Protein AF-A0A380P8J6-F1 (afdb_monomer)

pLDDT: mean 72.9, std 16.03, range [38.66, 95.06]

Mean predicted aligned error: 16.78 Å

InterPro domains:
  IPR004125 Signal recognition particle, SRP54 subunit, M-domain [PF02978] (1-119)
  IPR022941 Signal recognition particle, SRP54 subunit [PTHR11564] (2-138)
  IPR036891 Signal recognition particle, SRP54 subunit, M-domain superfamily [G3DSA:1.10.260.30] (5-131)
  IPR036891 Signal recognition particle, SRP54 subunit, M-domain superfamily [SSF47446] (3-106)

Foldseek 3Di:
DPPLQDFLVNVLVVVVVVVVVPACLVVQVPDPPRNPDVVNVPPPDDPVVSVLSVLLLVQDDPVCRRPVVPDDPVNLVSSCVSSVHDSVVSVVSSVVSVVVSVVSVCVVVVPVVVVVVVCVVVVPDDDDDDDDDPVVVVVVVVVVVVVVVVVVVVVVVVD

Radius of gyration: 25.52 Å; Cα contacts (8 Å, |Δi|>4): 77; chains: 1; bounding box: 51×66×67 Å

Secondary structure (DSSP, 8-state):
---S---HHHHHHHHHHHHHT--HHHHHHTSTTTTT-HHHHT----HHHHHHHHHHHHTS-HHHHH-GGG--HHHHHHHHHHHT--HHHHHHHHHHHHHHHHHHHHHHTT-HHHHHHHHHHTT---S------HHHHHHHHHHHHHHHHHHHHHHHHT-

Structure (mmCIF, N/CA/C/O backbone):
data_AF-A0A380P8J6-F1
#
_entry.id   AF-A0A380P8J6-F1
#
loop_
_atom_site.group_PDB
_atom_site.id
_atom_site.type_symbol
_atom_site.label_atom_id
_atom_site.label_alt_id
_atom_site.label_comp_id
_atom_site.label_asym_id
_atom_site.label_entity_id
_atom_site.label_seq_id
_atom_site.pdbx_PDB_ins_code
_atom_site.Cartn_x
_atom_site.Cartn_y
_atom_site.Cartn_z
_atom_site.occupancy
_atom_site.B_iso_or_equiv
_atom_site.auth_seq_id
_atom_site.auth_comp_id
_atom_site.auth_asym_id
_atom_site.auth_atom_id
_atom_site.pdbx_PDB_model_num
ATOM 1 N N . MET A 1 1 ? 6.255 -25.793 7.480 1.00 39.22 1 MET A N 1
ATOM 2 C CA . MET A 1 1 ? 5.830 -24.462 7.964 1.00 39.22 1 MET A CA 1
ATOM 3 C C . MET A 1 1 ? 6.028 -23.499 6.803 1.00 39.22 1 MET A C 1
ATO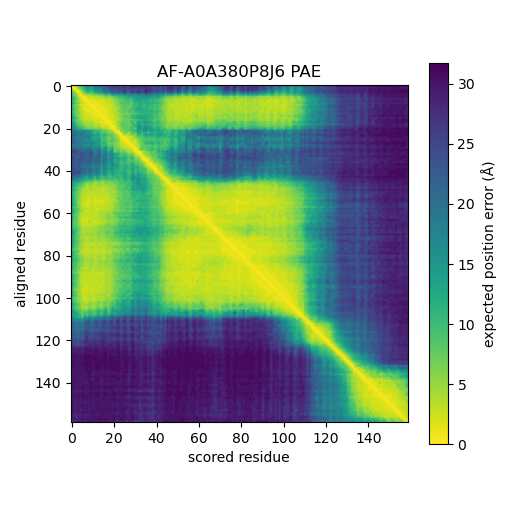M 5 O O . MET A 1 1 ? 7.15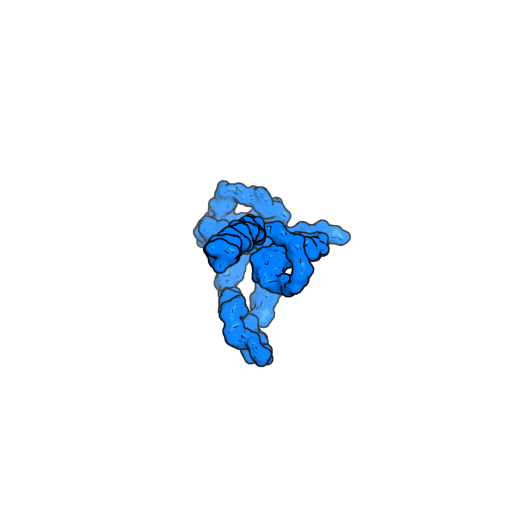5 -23.412 6.332 1.00 39.22 1 MET A O 1
ATOM 9 N N . LYS A 1 2 ? 4.960 -22.909 6.241 1.00 43.81 2 LYS A N 1
ATOM 10 C CA . LYS A 1 2 ? 5.098 -21.912 5.162 1.00 43.81 2 LYS A CA 1
ATOM 11 C C . LYS A 1 2 ? 5.935 -20.757 5.713 1.00 43.81 2 LYS A C 1
ATOM 13 O O . LYS A 1 2 ? 5.655 -20.291 6.813 1.00 43.81 2 LYS A O 1
ATOM 18 N N . SER A 1 3 ? 6.988 -20.376 5.000 1.00 45.81 3 SER A N 1
ATOM 19 C CA . SER A 1 3 ? 7.823 -19.229 5.340 1.00 45.81 3 SER A CA 1
ATOM 20 C C . SER A 1 3 ? 6.936 -18.019 5.616 1.00 45.81 3 SER A C 1
ATOM 22 O O . SER A 1 3 ? 6.025 -17.739 4.843 1.00 45.81 3 SER A O 1
ATOM 24 N N . SER A 1 4 ? 7.201 -17.348 6.731 1.00 57.44 4 SER A N 1
ATOM 25 C CA . SER A 1 4 ? 6.490 -16.208 7.318 1.00 57.44 4 SER A CA 1
ATOM 26 C C . SER A 1 4 ? 6.511 -14.928 6.460 1.00 57.44 4 SER A C 1
ATOM 28 O O . SER A 1 4 ? 6.742 -13.831 6.963 1.00 57.44 4 SER A O 1
ATOM 30 N N . THR A 1 5 ? 6.336 -15.051 5.149 1.00 66.62 5 THR A N 1
ATOM 31 C CA . THR A 1 5 ? 6.297 -13.960 4.179 1.00 66.62 5 THR A CA 1
ATOM 32 C C . THR A 1 5 ? 4.849 -13.629 3.880 1.00 66.62 5 THR A C 1
ATOM 34 O O . THR A 1 5 ? 4.228 -14.276 3.049 1.00 66.62 5 THR A O 1
ATOM 37 N N . PHE A 1 6 ? 4.333 -12.622 4.581 1.00 79.75 6 PHE A N 1
ATOM 38 C CA . PHE A 1 6 ? 3.036 -12.017 4.301 1.00 79.75 6 PHE A CA 1
ATOM 39 C C . PHE A 1 6 ? 3.016 -11.473 2.864 1.00 79.75 6 PHE A C 1
ATOM 41 O O . PHE A 1 6 ? 3.807 -10.574 2.538 1.00 79.75 6 PHE A O 1
ATOM 48 N N . ASP A 1 7 ? 2.156 -12.047 2.020 1.00 86.31 7 ASP A N 1
ATOM 49 C CA . ASP A 1 7 ? 2.024 -11.733 0.595 1.00 86.31 7 ASP A CA 1
ATOM 50 C C . ASP A 1 7 ? 0.692 -11.016 0.268 1.00 86.31 7 ASP A C 1
ATOM 52 O O . ASP A 1 7 ? -0.160 -10.804 1.136 1.00 86.31 7 ASP A O 1
ATOM 56 N N . PHE A 1 8 ? 0.502 -10.588 -0.987 1.00 86.62 8 PHE A N 1
ATOM 57 C CA . PHE A 1 8 ? -0.738 -9.903 -1.386 1.00 86.62 8 PHE A CA 1
ATOM 58 C C . PHE A 1 8 ? -1.977 -10.813 -1.403 1.00 86.62 8 PHE A C 1
ATOM 60 O O . PHE A 1 8 ? -3.093 -10.293 -1.338 1.00 86.62 8 PHE A O 1
ATOM 67 N N . ASN A 1 9 ? -1.811 -12.135 -1.510 1.00 85.88 9 ASN A N 1
ATOM 68 C CA . ASN A 1 9 ? -2.933 -13.072 -1.466 1.00 85.88 9 ASN A CA 1
ATOM 69 C C . ASN A 1 9 ? -3.443 -13.199 -0.024 1.00 85.88 9 ASN A C 1
ATOM 71 O O . ASN A 1 9 ? -4.638 -13.053 0.208 1.00 85.88 9 ASN A O 1
ATOM 75 N N . ASP A 1 10 ? -2.530 -13.334 0.941 1.00 86.00 10 ASP A N 1
ATOM 76 C CA . ASP A 1 10 ? -2.830 -13.360 2.372 1.00 86.00 10 ASP A CA 1
ATOM 77 C C . ASP A 1 10 ? -3.525 -12.063 2.810 1.00 86.00 10 ASP A C 1
ATOM 79 O O . ASP A 1 10 ? -4.488 -12.088 3.576 1.00 86.00 10 ASP A O 1
ATOM 83 N N . PHE A 1 11 ? -3.075 -10.914 2.293 1.00 84.75 11 PHE A N 1
ATOM 84 C CA . PHE A 1 11 ? -3.729 -9.626 2.536 1.00 84.75 11 PHE A CA 1
ATOM 85 C C . PHE A 1 11 ? -5.175 -9.604 2.019 1.00 84.75 11 PHE A C 1
ATOM 87 O O . PHE A 1 11 ? -6.075 -9.136 2.717 1.00 84.75 11 PHE A O 1
ATOM 94 N N . LEU A 1 12 ? -5.413 -10.120 0.811 1.00 85.06 12 LEU A N 1
ATOM 95 C CA . LEU A 1 12 ? -6.746 -10.176 0.215 1.00 85.06 12 LEU A CA 1
ATOM 96 C C . LEU A 1 12 ? -7.673 -11.116 0.996 1.00 85.06 12 LEU A C 1
ATOM 98 O O . LEU A 1 12 ? -8.812 -10.742 1.278 1.00 85.06 12 LEU A O 1
ATOM 102 N N . ASP A 1 13 ? -7.168 -12.279 1.405 1.00 86.12 13 ASP A N 1
ATOM 103 C CA . ASP A 1 13 ? -7.909 -13.255 2.205 1.00 86.12 13 ASP A CA 1
ATOM 104 C C . ASP A 1 13 ? -8.282 -12.688 3.582 1.00 86.12 13 ASP A C 1
ATOM 106 O O . ASP A 1 13 ? -9.423 -12.831 4.029 1.00 86.12 13 ASP A O 1
ATOM 110 N N . GLN A 1 14 ? -7.356 -11.983 4.242 1.00 81.50 14 GLN A N 1
ATOM 111 C CA . GLN A 1 14 ? -7.622 -11.307 5.514 1.00 81.50 14 GLN A CA 1
ATOM 112 C C . GLN A 1 14 ? -8.678 -10.209 5.364 1.00 81.50 14 GLN A C 1
ATOM 114 O O . GLN A 1 14 ? -9.602 -10.120 6.171 1.00 81.50 14 GLN A O 1
ATOM 119 N N . MET A 1 15 ? -8.589 -9.390 4.316 1.00 79.44 15 MET A N 1
ATOM 120 C CA . MET A 1 15 ? -9.559 -8.317 4.097 1.00 79.44 15 MET A CA 1
ATOM 121 C C . MET A 1 15 ? -10.945 -8.857 3.722 1.00 79.44 15 MET A C 1
ATOM 123 O O . MET A 1 15 ? -11.960 -8.302 4.139 1.00 79.44 15 MET A O 1
ATOM 127 N N . GLN A 1 16 ? -11.014 -9.974 2.996 1.00 82.38 16 GLN A N 1
ATOM 128 C CA . GLN A 1 16 ? -12.278 -10.651 2.709 1.00 82.38 16 GLN A CA 1
ATOM 129 C C . GLN A 1 16 ? -12.928 -11.222 3.977 1.00 82.38 16 GLN A C 1
ATOM 131 O O . GLN A 1 16 ? -14.148 -11.151 4.119 1.00 82.38 16 GLN A O 1
ATOM 136 N N . GLN A 1 17 ? -12.142 -11.740 4.923 1.00 80.38 17 GLN A N 1
ATOM 137 C CA . GLN A 1 17 ? -12.665 -12.160 6.228 1.00 80.38 17 GLN A CA 1
ATOM 138 C C . GLN A 1 17 ? -13.248 -10.977 7.005 1.00 80.38 17 GLN A C 1
ATOM 140 O O . GLN A 1 17 ? -14.329 -11.101 7.576 1.00 80.38 17 GLN A O 1
ATOM 145 N N . VAL A 1 18 ? -12.580 -9.819 6.976 1.00 74.75 18 VAL A N 1
ATOM 146 C CA . VAL A 1 18 ? -13.097 -8.593 7.605 1.00 74.75 18 VAL A CA 1
ATOM 147 C C . VAL A 1 18 ? -14.394 -8.129 6.945 1.00 74.75 18 VAL A C 1
ATOM 149 O O . VAL A 1 18 ? -15.350 -7.825 7.650 1.00 74.75 18 VAL A O 1
ATOM 152 N N . GLN A 1 19 ? -14.474 -8.159 5.613 1.00 73.44 19 GLN A N 1
ATOM 153 C CA . GLN A 1 19 ? -15.706 -7.858 4.878 1.00 73.44 19 GLN A CA 1
ATOM 154 C C . GLN A 1 19 ? -16.865 -8.787 5.288 1.00 73.44 19 GLN A C 1
ATOM 156 O O . GLN A 1 19 ? -17.988 -8.327 5.484 1.00 73.44 19 GLN A O 1
ATOM 161 N N . ASN A 1 20 ? -16.591 -10.085 5.444 1.00 70.94 20 ASN A N 1
ATOM 162 C CA . ASN A 1 20 ? -17.594 -11.089 5.812 1.00 70.94 20 ASN A CA 1
ATOM 163 C C . ASN A 1 20 ? -18.070 -10.979 7.269 1.00 70.94 20 ASN A C 1
ATOM 165 O O . ASN A 1 20 ? -19.163 -11.449 7.577 1.00 70.94 20 ASN A O 1
ATOM 169 N N . MET A 1 21 ? -17.287 -10.360 8.159 1.00 67.94 21 MET A N 1
ATOM 170 C CA . MET A 1 21 ? -17.721 -10.054 9.530 1.00 67.94 21 MET A CA 1
ATOM 171 C C . MET A 1 21 ? -18.771 -8.928 9.586 1.00 67.94 21 MET A C 1
ATOM 173 O O . MET A 1 21 ? -19.369 -8.712 10.638 1.00 67.94 21 MET A O 1
ATOM 177 N N . GLY A 1 22 ? -19.047 -8.258 8.461 1.00 62.44 22 GLY A N 1
ATOM 178 C CA . GLY A 1 22 ? -20.028 -7.181 8.370 1.00 62.44 22 GLY A CA 1
ATOM 179 C C . GLY A 1 22 ? -19.492 -5.844 8.895 1.00 62.44 22 GLY A C 1
ATOM 180 O O . GLY A 1 22 ? -18.323 -5.738 9.277 1.00 62.44 22 GLY A O 1
ATOM 181 N N . PRO A 1 23 ? -20.319 -4.783 8.893 1.00 64.94 23 PRO A N 1
ATOM 182 C CA . PRO A 1 23 ? -19.907 -3.490 9.409 1.00 64.94 23 PRO A CA 1
ATOM 183 C C . PRO A 1 23 ? -19.597 -3.628 10.901 1.00 64.94 23 PRO A C 1
ATOM 185 O O . PRO A 1 23 ? -20.487 -3.790 11.734 1.00 64.94 23 PRO A O 1
ATOM 188 N N . MET A 1 24 ? -18.313 -3.509 11.244 1.00 61.16 24 MET A N 1
ATOM 189 C CA . MET A 1 24 ? -17.833 -3.457 12.629 1.00 61.16 24 MET A CA 1
ATOM 190 C C . MET A 1 24 ? -18.555 -2.394 13.461 1.00 61.16 24 MET A C 1
ATOM 192 O O . MET A 1 24 ? -18.530 -2.481 14.681 1.00 61.16 24 MET A O 1
ATOM 196 N N . GLU A 1 25 ? -19.235 -1.430 12.833 1.00 58.53 25 GLU A N 1
ATOM 197 C CA . GLU A 1 25 ? -20.166 -0.526 13.503 1.00 58.53 25 GLU A CA 1
ATOM 198 C C . GLU A 1 25 ? -21.166 -1.245 14.406 1.00 58.53 25 GLU A C 1
ATOM 200 O O . GLU A 1 25 ? -21.370 -0.791 15.528 1.00 58.53 25 GLU A O 1
ATOM 205 N N . ASP A 1 26 ? -21.777 -2.342 13.963 1.00 64.25 26 ASP A N 1
ATOM 206 C CA . ASP A 1 26 ? -22.833 -2.990 14.745 1.00 64.25 26 ASP A CA 1
ATOM 207 C C . ASP A 1 26 ? -22.253 -3.776 15.924 1.00 64.25 26 ASP A C 1
ATOM 209 O O . ASP A 1 26 ? -22.806 -3.744 17.022 1.00 64.25 26 ASP A O 1
ATOM 213 N N . LEU A 1 27 ? -21.058 -4.352 15.758 1.00 62.53 27 LEU A N 1
ATOM 214 C CA . LEU A 1 27 ? -20.304 -4.953 16.861 1.00 62.53 27 LEU A CA 1
ATOM 215 C C . LEU A 1 27 ? -19.773 -3.893 17.843 1.00 62.53 27 LEU A C 1
ATOM 217 O O . LEU A 1 27 ? -19.841 -4.084 19.054 1.00 62.53 27 LEU A O 1
ATOM 221 N N . ILE A 1 28 ? -19.293 -2.746 17.353 1.00 63.50 28 ILE A N 1
ATOM 222 C CA . ILE A 1 28 ? -18.793 -1.633 18.178 1.00 63.50 28 ILE A CA 1
ATOM 223 C C . ILE A 1 28 ? -19.939 -0.968 18.955 1.00 63.50 28 ILE A C 1
ATOM 225 O O . ILE A 1 28 ? -19.743 -0.587 20.109 1.00 63.50 28 ILE A O 1
ATOM 229 N N . LYS A 1 29 ? -21.142 -0.862 18.369 1.00 65.44 29 LYS A N 1
ATOM 230 C CA . LYS A 1 29 ? -22.354 -0.359 19.043 1.00 65.44 29 LYS A CA 1
ATOM 231 C C . LYS A 1 29 ? -22.778 -1.252 20.215 1.00 65.44 29 LYS A C 1
ATOM 233 O O . LYS A 1 29 ? -23.364 -0.743 21.167 1.00 65.44 29 LYS A O 1
ATOM 238 N N . MET A 1 30 ? -22.460 -2.549 20.176 1.00 69.94 30 MET A N 1
ATOM 239 C CA . MET A 1 30 ? -22.759 -3.498 21.258 1.00 69.94 30 MET A CA 1
ATOM 240 C C . MET A 1 30 ? -21.705 -3.522 22.376 1.00 69.94 30 MET A C 1
ATOM 242 O O . MET A 1 30 ? -21.971 -4.093 23.432 1.00 69.94 30 MET A O 1
ATOM 246 N N . ILE A 1 31 ? -20.536 -2.892 22.196 1.00 61.62 31 ILE A N 1
ATOM 247 C CA . ILE A 1 31 ? -19.501 -2.803 23.236 1.00 61.62 31 ILE A CA 1
ATOM 248 C C . ILE A 1 31 ? -19.677 -1.488 24.023 1.00 61.62 31 ILE A C 1
ATOM 250 O O . ILE A 1 31 ? -19.331 -0.410 23.518 1.00 61.62 31 ILE A O 1
ATOM 254 N N . PRO A 1 32 ? -20.185 -1.529 25.273 1.00 59.47 32 PRO A N 1
ATOM 255 C CA . PRO A 1 32 ? -20.336 -0.328 26.088 1.00 59.47 32 PRO A CA 1
ATOM 256 C C . PRO A 1 32 ? -18.964 0.313 26.350 1.00 59.47 32 PRO A C 1
ATOM 258 O O . PRO A 1 32 ? -18.013 -0.354 26.745 1.00 59.47 32 PRO A O 1
ATOM 261 N N . GLY A 1 33 ? -18.850 1.623 26.111 1.00 66.44 33 GLY A N 1
ATOM 262 C CA . GLY A 1 33 ? -17.618 2.396 26.333 1.00 66.44 33 GLY A CA 1
ATOM 263 C C . GLY A 1 33 ? -16.701 2.577 25.112 1.00 66.44 33 GLY A C 1
ATOM 264 O O . GLY A 1 33 ? -15.848 3.460 25.145 1.00 66.44 33 GLY A O 1
ATOM 265 N N . MET A 1 34 ? -16.900 1.839 24.009 1.00 62.78 34 MET A N 1
ATOM 266 C CA . MET A 1 34 ? -16.108 1.993 22.768 1.00 62.78 34 MET A CA 1
ATOM 267 C C . MET A 1 34 ? -16.820 2.763 21.644 1.00 62.78 34 MET A C 1
ATOM 269 O O . MET A 1 34 ? -16.155 3.260 20.735 1.00 62.78 34 MET A O 1
ATOM 273 N N . ALA A 1 35 ? -18.141 2.954 21.734 1.00 57.25 35 ALA A N 1
ATOM 274 C CA . ALA A 1 35 ? -18.955 3.624 20.710 1.00 57.25 35 ALA A CA 1
ATOM 275 C C . ALA A 1 35 ? -18.536 5.077 20.385 1.00 57.25 35 ALA A C 1
ATOM 277 O O . ALA A 1 35 ? -18.856 5.601 19.317 1.00 57.25 35 ALA A O 1
ATOM 278 N N . ASN A 1 36 ? -17.801 5.740 21.285 1.00 57.75 36 ASN A N 1
ATOM 279 C CA . ASN A 1 36 ? -17.365 7.129 21.120 1.00 57.75 36 ASN A CA 1
ATOM 280 C C . ASN A 1 36 ? -15.899 7.291 20.704 1.00 57.75 36 ASN A C 1
ATOM 282 O O . ASN A 1 36 ? -15.459 8.428 20.563 1.00 57.75 36 ASN A O 1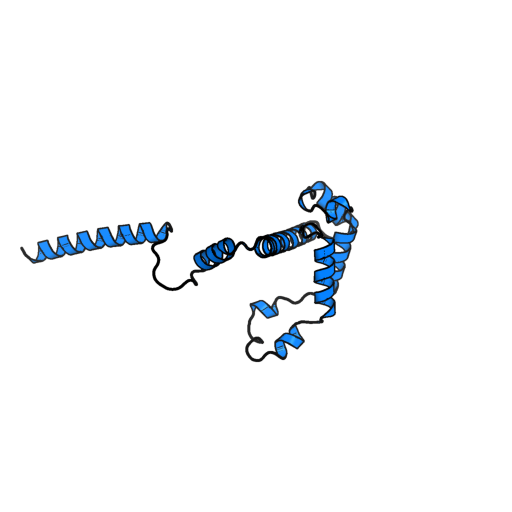
ATOM 286 N N . 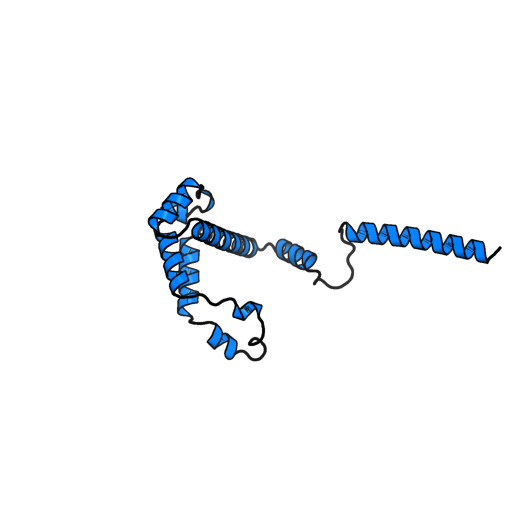ASN A 1 37 ? -15.145 6.210 20.477 1.00 57.25 37 ASN A N 1
ATOM 287 C CA . ASN A 1 37 ? -13.751 6.337 20.059 1.00 57.25 37 ASN A CA 1
ATOM 288 C C . ASN A 1 37 ? -13.659 6.670 18.549 1.00 57.25 37 ASN A C 1
ATOM 290 O O . ASN A 1 37 ? -13.974 5.815 17.716 1.00 57.25 37 ASN A O 1
ATOM 294 N N . PRO A 1 38 ? -13.218 7.885 18.158 1.00 55.06 38 PRO A N 1
ATOM 295 C CA . PRO A 1 38 ? -13.138 8.290 16.753 1.00 55.06 38 PRO A CA 1
ATOM 296 C C . PRO A 1 38 ? -12.119 7.473 15.943 1.00 55.06 38 PRO A C 1
ATOM 298 O O . PRO A 1 38 ? -12.242 7.400 14.724 1.00 55.06 38 PRO A O 1
ATOM 301 N N . ALA A 1 39 ? -11.154 6.812 16.595 1.00 53.34 39 ALA A N 1
ATOM 302 C CA . ALA A 1 39 ? -10.200 5.931 15.919 1.00 53.34 39 ALA A CA 1
ATOM 303 C C . ALA A 1 39 ? -10.863 4.670 15.332 1.00 53.34 39 ALA A C 1
ATOM 305 O O . ALA A 1 39 ? -10.370 4.124 14.351 1.00 53.34 39 ALA A O 1
ATOM 306 N N . LEU A 1 40 ? -11.993 4.234 15.901 1.00 50.09 40 LEU A N 1
ATOM 307 C CA . LEU A 1 40 ? -12.725 3.041 15.462 1.00 50.09 40 LEU A CA 1
ATOM 308 C C . LEU A 1 40 ? -13.863 3.366 14.486 1.00 50.09 40 LEU A C 1
ATOM 310 O O . LEU A 1 40 ? -14.220 2.528 13.666 1.00 50.09 40 LEU A O 1
ATOM 314 N N . LYS A 1 41 ? -14.389 4.598 14.519 1.00 46.81 41 LYS A N 1
ATOM 315 C CA . LYS A 1 41 ? -15.413 5.077 13.570 1.00 46.81 41 LYS A CA 1
ATOM 316 C C . LYS A 1 41 ? -14.897 5.206 12.133 1.00 46.81 41 LYS A C 1
ATOM 318 O O . LYS A 1 41 ? -15.686 5.157 11.202 1.00 46.81 41 LYS A O 1
ATOM 323 N N . ASN A 1 42 ? -13.585 5.353 11.953 1.00 47.84 42 ASN A N 1
ATOM 324 C CA . ASN A 1 42 ? -12.964 5.542 10.640 1.00 47.84 42 ASN A CA 1
ATOM 325 C C . ASN A 1 42 ? -12.587 4.230 9.933 1.00 47.84 42 ASN A C 1
ATOM 327 O O . ASN A 1 42 ? -12.078 4.276 8.816 1.00 47.84 42 ASN A O 1
ATOM 331 N N . VAL A 1 43 ? -12.826 3.067 10.547 1.00 54.81 43 VAL A N 1
ATOM 332 C CA . VAL A 1 43 ? -12.636 1.760 9.894 1.00 54.81 43 VAL A CA 1
ATOM 333 C C . VAL A 1 43 ? -13.942 1.352 9.205 1.00 54.81 43 VAL A C 1
ATOM 335 O O . VAL A 1 43 ? -14.497 0.285 9.441 1.00 54.81 43 VAL A O 1
ATOM 338 N N . GLN A 1 44 ? -14.478 2.245 8.374 1.00 55.72 44 GLN A N 1
ATOM 339 C CA . GLN A 1 44 ? -15.551 1.897 7.450 1.00 55.72 44 GLN A CA 1
ATOM 340 C C . GLN A 1 44 ? -14.890 1.357 6.186 1.00 55.72 44 GLN A C 1
ATOM 342 O O . GLN A 1 44 ? -14.364 2.111 5.370 1.00 55.72 44 GLN A O 1
ATOM 347 N N . ILE A 1 45 ? -14.851 0.033 6.063 1.00 64.50 45 ILE A N 1
ATOM 348 C CA . ILE A 1 45 ? -14.431 -0.621 4.827 1.00 64.50 45 ILE A CA 1
ATOM 349 C C . ILE A 1 45 ? -15.667 -0.697 3.928 1.00 64.50 45 ILE A C 1
ATOM 351 O O . ILE A 1 45 ? -16.562 -1.505 4.173 1.00 64.50 45 ILE A O 1
ATOM 355 N N . ASP A 1 46 ? -15.734 0.165 2.912 1.00 72.31 46 ASP A N 1
ATOM 356 C CA . ASP A 1 46 ? -16.791 0.109 1.899 1.00 72.31 46 ASP A CA 1
ATOM 357 C C . ASP A 1 46 ? -16.623 -1.181 1.063 1.00 72.31 46 ASP A C 1
ATOM 359 O O . ASP A 1 46 ? -15.516 -1.466 0.582 1.00 72.31 46 ASP A O 1
ATOM 363 N N . PRO A 1 47 ? -17.690 -1.976 0.848 1.00 77.12 47 PRO A N 1
ATOM 364 C CA . PRO A 1 47 ? -17.661 -3.119 -0.064 1.00 77.12 47 PRO A CA 1
ATOM 365 C C . PRO A 1 47 ? -17.091 -2.796 -1.454 1.00 77.12 47 PRO A C 1
ATOM 367 O O . PRO A 1 47 ? -16.405 -3.631 -2.045 1.00 77.12 47 PRO A O 1
ATOM 370 N N . LYS A 1 48 ? -17.313 -1.580 -1.967 1.00 83.25 48 LYS A N 1
ATOM 371 C CA . LYS A 1 48 ? -16.774 -1.137 -3.261 1.00 83.25 48 LYS A CA 1
ATOM 372 C C . LYS A 1 48 ? -15.260 -0.980 -3.234 1.00 83.25 48 LYS A C 1
ATOM 374 O O . LYS A 1 48 ? -14.581 -1.355 -4.188 1.00 83.25 48 LYS A O 1
ATOM 379 N N . ASP A 1 49 ? -14.710 -0.472 -2.137 1.00 81.75 49 ASP A N 1
ATOM 380 C CA . ASP A 1 49 ? -13.261 -0.352 -1.980 1.00 81.75 49 ASP A CA 1
ATOM 381 C C . ASP A 1 49 ? -12.603 -1.730 -1.916 1.00 81.75 49 ASP A C 1
ATOM 383 O O . ASP A 1 49 ? -11.530 -1.936 -2.487 1.00 81.75 49 ASP A O 1
ATOM 387 N N . MET A 1 50 ? -13.288 -2.711 -1.325 1.00 82.94 50 MET A N 1
ATOM 388 C CA . MET A 1 50 ? -12.854 -4.106 -1.348 1.00 82.94 50 MET A CA 1
ATOM 389 C C . MET A 1 50 ? -12.828 -4.701 -2.755 1.00 82.94 50 MET A C 1
ATOM 391 O O . MET A 1 50 ? -11.871 -5.391 -3.112 1.00 82.94 50 MET A O 1
ATOM 395 N N . GLU A 1 51 ? -13.837 -4.423 -3.577 1.00 87.12 51 GLU A N 1
ATOM 396 C CA . GLU A 1 51 ? -13.839 -4.834 -4.983 1.00 87.12 51 GLU A CA 1
ATOM 397 C C . GLU A 1 51 ? -12.700 -4.175 -5.770 1.00 87.12 51 GLU A C 1
ATOM 399 O O . GLU A 1 51 ? -12.007 -4.851 -6.536 1.00 87.12 51 GLU A O 1
ATOM 404 N N . HIS A 1 52 ? -12.426 -2.890 -5.530 1.00 89.56 52 HIS A N 1
ATOM 405 C CA . HIS A 1 52 ? -11.295 -2.194 -6.144 1.00 89.56 52 HIS A CA 1
ATOM 406 C C . HIS A 1 52 ? -9.949 -2.805 -5.731 1.00 89.56 52 HIS A C 1
ATOM 408 O O . HIS A 1 52 ? -9.077 -3.015 -6.578 1.00 89.56 52 HIS A O 1
ATOM 414 N N . LEU A 1 53 ? -9.775 -3.134 -4.448 1.00 87.69 53 LEU A N 1
ATOM 415 C CA . LEU A 1 53 ? -8.580 -3.814 -3.947 1.00 87.69 53 LEU A CA 1
ATOM 416 C C . LEU A 1 53 ? -8.390 -5.173 -4.627 1.00 87.69 53 LEU A C 1
ATOM 418 O O . LEU A 1 53 ? -7.298 -5.459 -5.125 1.00 87.69 53 LEU A O 1
ATOM 422 N N . LYS A 1 54 ? -9.460 -5.973 -4.724 1.00 89.06 54 LYS A N 1
ATOM 423 C CA . LYS A 1 54 ? -9.449 -7.257 -5.440 1.00 89.06 54 LYS A CA 1
ATOM 424 C C . LYS A 1 54 ? -9.035 -7.069 -6.898 1.00 89.06 54 LYS A C 1
ATOM 426 O O . LYS A 1 54 ? -8.124 -7.752 -7.360 1.00 89.06 54 LYS A O 1
ATOM 431 N N . ALA A 1 55 ? -9.621 -6.102 -7.605 1.00 92.31 55 ALA A N 1
ATOM 432 C CA . ALA A 1 55 ? -9.277 -5.811 -8.997 1.00 92.31 55 ALA A CA 1
ATOM 433 C C . ALA A 1 55 ? -7.790 -5.446 -9.176 1.00 92.31 55 ALA A C 1
ATOM 435 O O . ALA A 1 55 ? -7.141 -5.902 -10.124 1.00 92.31 55 ALA A O 1
ATOM 436 N N . ILE A 1 56 ? -7.216 -4.670 -8.249 1.00 92.31 56 ILE A N 1
ATOM 437 C CA . ILE A 1 56 ? -5.792 -4.310 -8.276 1.00 92.31 56 ILE A CA 1
ATOM 438 C C . ILE A 1 56 ? -4.906 -5.544 -8.062 1.00 92.31 56 ILE A C 1
ATOM 440 O O . ILE A 1 56 ? -3.968 -5.752 -8.833 1.00 92.31 56 ILE A O 1
ATOM 444 N N . VAL A 1 57 ? -5.197 -6.376 -7.056 1.00 91.25 57 VAL A N 1
ATOM 445 C CA . VAL A 1 57 ? -4.411 -7.592 -6.767 1.00 91.25 57 VAL A CA 1
ATOM 446 C C . VAL A 1 57 ? -4.514 -8.598 -7.918 1.00 91.25 57 VAL A C 1
ATOM 448 O O . VAL A 1 57 ? -3.497 -9.148 -8.353 1.00 91.25 57 VAL A O 1
ATOM 451 N N . TYR A 1 58 ? -5.705 -8.788 -8.493 1.00 92.31 58 TYR A N 1
ATOM 452 C CA . TYR A 1 58 ? -5.889 -9.673 -9.645 1.00 92.31 58 TYR A CA 1
ATOM 453 C C . TYR A 1 58 ? -5.159 -9.191 -10.908 1.00 92.31 58 TYR A C 1
ATOM 455 O O . TYR A 1 58 ? -4.736 -10.021 -11.710 1.00 92.31 58 TYR A O 1
ATOM 463 N N . SER A 1 59 ? -4.903 -7.887 -11.038 1.00 92.94 59 SER A N 1
ATOM 464 C CA . SER A 1 59 ? -4.119 -7.299 -12.139 1.00 92.94 59 SER A CA 1
ATOM 465 C C . SER A 1 59 ? -2.595 -7.469 -11.988 1.00 92.94 59 SER A C 1
ATOM 467 O O . SER A 1 59 ? -1.823 -7.119 -12.890 1.00 92.94 59 SER A O 1
ATOM 469 N N . MET A 1 60 ? -2.130 -7.995 -10.852 1.00 92.69 60 MET A N 1
ATOM 470 C CA . MET A 1 60 ? -0.727 -8.349 -10.632 1.00 92.69 60 MET A CA 1
ATOM 471 C C . MET A 1 60 ? -0.409 -9.741 -11.178 1.00 92.69 60 MET A C 1
ATOM 473 O O . MET A 1 60 ? -1.246 -10.646 -11.169 1.00 92.69 60 MET A O 1
ATOM 477 N N . THR A 1 61 ? 0.840 -9.933 -11.589 1.00 93.00 61 THR A N 1
ATOM 478 C CA . THR A 1 61 ? 1.391 -11.259 -11.902 1.00 93.00 61 THR A CA 1
ATOM 479 C C . THR A 1 61 ? 1.690 -12.038 -10.620 1.00 93.00 61 THR A C 1
ATOM 481 O O . THR A 1 61 ? 1.917 -11.444 -9.568 1.00 93.00 61 THR A O 1
ATOM 484 N N . LYS A 1 62 ? 1.756 -13.374 -10.699 1.00 89.50 62 LYS A N 1
ATOM 485 C CA . LYS A 1 62 ? 2.038 -14.239 -9.538 1.00 89.50 62 LYS A CA 1
ATOM 486 C C . LYS A 1 62 ? 3.320 -13.838 -8.792 1.00 89.50 62 LYS A C 1
ATOM 488 O O . LYS A 1 62 ? 3.294 -13.683 -7.578 1.00 89.50 62 LYS A O 1
ATOM 493 N N . ALA A 1 63 ? 4.396 -13.563 -9.531 1.00 88.88 63 ALA A N 1
ATOM 494 C CA . ALA A 1 63 ? 5.667 -13.132 -8.950 1.00 88.88 63 ALA A CA 1
ATOM 495 C C . ALA A 1 63 ? 5.563 -11.788 -8.203 1.00 88.88 63 ALA A C 1
ATOM 497 O O . ALA A 1 63 ? 6.216 -11.598 -7.183 1.00 88.88 63 ALA A O 1
ATOM 498 N N . GLU A 1 64 ? 4.737 -10.857 -8.692 1.00 89.44 64 GLU A N 1
ATOM 499 C CA . GLU A 1 64 ? 4.504 -9.565 -8.031 1.00 89.44 64 GLU A CA 1
ATOM 500 C C . GLU A 1 64 ? 3.609 -9.698 -6.789 1.00 89.44 64 GLU A C 1
ATOM 502 O O . GLU A 1 64 ? 3.762 -8.912 -5.858 1.00 89.44 64 GLU A O 1
ATOM 507 N N . ARG A 1 65 ? 2.701 -10.686 -6.757 1.00 88.94 65 ARG A N 1
ATOM 508 C CA . ARG A 1 65 ? 1.862 -10.969 -5.578 1.00 88.94 65 ARG A CA 1
ATOM 509 C C . ARG A 1 65 ? 2.668 -11.563 -4.428 1.00 88.94 65 ARG A C 1
ATOM 511 O O . ARG A 1 65 ? 2.464 -11.174 -3.284 1.00 88.94 65 ARG A O 1
ATOM 518 N N . GLU A 1 66 ? 3.583 -12.473 -4.749 1.00 87.06 66 GLU A N 1
ATOM 519 C CA . GLU A 1 66 ? 4.471 -13.122 -3.778 1.00 87.06 66 GLU A CA 1
ATOM 520 C C . GLU A 1 66 ? 5.565 -12.164 -3.280 1.00 87.06 66 GLU A C 1
ATOM 522 O O . GLU A 1 66 ? 5.913 -12.174 -2.102 1.00 87.06 66 GLU A O 1
ATOM 527 N N . ASN A 1 67 ? 6.086 -11.298 -4.162 1.00 85.06 67 ASN A N 1
ATOM 528 C CA . ASN A 1 67 ? 7.179 -10.375 -3.850 1.00 85.06 67 ASN A CA 1
ATOM 529 C C . ASN A 1 67 ? 6.804 -8.904 -4.125 1.00 85.06 67 ASN A C 1
ATOM 531 O O . ASN A 1 67 ? 7.043 -8.387 -5.223 1.00 85.06 67 ASN A O 1
ATOM 535 N N . PRO A 1 68 ? 6.306 -8.187 -3.100 1.00 81.88 68 PRO A N 1
ATOM 536 C CA . PRO A 1 68 ? 5.937 -6.771 -3.180 1.00 81.88 68 PRO A CA 1
ATOM 537 C C . PRO A 1 68 ? 7.075 -5.837 -3.603 1.00 81.88 68 PRO A C 1
ATOM 539 O O . PRO A 1 68 ? 6.838 -4.803 -4.228 1.00 81.88 68 PRO A O 1
ATOM 542 N N . ASP A 1 69 ? 8.318 -6.219 -3.313 1.00 83.00 69 ASP A N 1
ATOM 543 C CA . ASP A 1 69 ? 9.511 -5.430 -3.629 1.00 83.00 69 ASP A CA 1
ATOM 544 C C . ASP A 1 69 ? 9.790 -5.357 -5.141 1.00 83.00 69 ASP A C 1
ATOM 546 O O . ASP A 1 69 ? 10.495 -4.464 -5.611 1.00 83.00 69 ASP A O 1
ATOM 550 N N . LEU A 1 70 ? 9.174 -6.238 -5.941 1.00 86.75 70 LEU A N 1
ATOM 551 C CA . LEU A 1 70 ? 9.286 -6.217 -7.400 1.00 86.75 70 LEU A CA 1
ATOM 552 C C . LEU A 1 70 ? 8.451 -5.107 -8.060 1.00 86.75 70 LEU A C 1
ATOM 554 O O . LEU A 1 70 ? 8.581 -4.889 -9.268 1.00 86.75 70 LEU A O 1
ATOM 558 N N . LEU A 1 71 ? 7.600 -4.391 -7.314 1.00 87.38 71 LEU A N 1
ATOM 559 C CA . LEU A 1 71 ? 6.668 -3.388 -7.843 1.00 87.38 71 LEU A CA 1
ATOM 560 C C . LEU A 1 71 ? 7.355 -2.063 -8.216 1.00 87.38 71 LEU A C 1
ATOM 562 O O . LEU A 1 71 ? 7.256 -1.044 -7.524 1.00 87.38 71 LEU A O 1
ATOM 566 N N . SER A 1 72 ? 7.996 -2.053 -9.385 1.00 91.62 72 SER A N 1
ATOM 567 C CA . SER A 1 72 ? 8.548 -0.843 -10.001 1.00 91.62 72 SER A CA 1
ATOM 568 C C . SER A 1 72 ? 7.453 0.145 -10.453 1.00 91.62 72 SER A C 1
ATOM 570 O O . SER A 1 72 ? 6.312 -0.256 -10.706 1.00 91.62 72 SER A O 1
ATOM 572 N N . PRO A 1 73 ? 7.770 1.444 -10.641 1.00 91.38 73 PRO A N 1
ATOM 573 C CA . PRO A 1 73 ? 6.808 2.429 -11.144 1.00 91.38 73 PRO A CA 1
ATOM 574 C C . PRO A 1 73 ? 6.143 2.033 -12.473 1.00 91.38 73 PRO A C 1
ATOM 576 O O . PRO A 1 73 ? 4.961 2.310 -12.671 1.00 91.38 73 PRO A O 1
ATOM 579 N N . SER A 1 74 ? 6.877 1.354 -13.363 1.00 93.69 74 SER A N 1
ATOM 580 C CA . SER A 1 74 ? 6.346 0.846 -14.636 1.00 93.69 74 SER A CA 1
ATOM 581 C C . SER A 1 74 ? 5.292 -0.247 -14.414 1.00 93.69 74 SER A C 1
ATOM 583 O O . SER A 1 74 ? 4.192 -0.178 -14.963 1.00 93.69 74 SER A O 1
ATOM 585 N N . ARG A 1 75 ? 5.567 -1.200 -13.512 1.00 94.00 75 ARG A N 1
ATOM 586 C CA . ARG A 1 75 ? 4.612 -2.259 -13.146 1.00 94.00 75 ARG A CA 1
ATOM 587 C C . ARG A 1 75 ? 3.360 -1.683 -12.492 1.00 94.00 75 ARG A C 1
ATOM 589 O O . ARG A 1 75 ? 2.259 -2.090 -12.842 1.00 94.00 75 ARG A O 1
ATOM 596 N N . ARG A 1 76 ? 3.505 -0.672 -11.629 1.00 92.81 76 ARG A N 1
ATOM 597 C CA . ARG A 1 76 ? 2.360 0.023 -11.015 1.00 92.81 76 ARG A CA 1
ATOM 598 C C . ARG A 1 76 ? 1.459 0.707 -12.045 1.00 92.81 76 ARG A C 1
ATOM 600 O O . ARG A 1 76 ? 0.245 0.643 -11.900 1.00 92.81 76 ARG A O 1
ATOM 607 N N . ARG A 1 77 ? 2.022 1.306 -13.105 1.00 94.00 77 ARG A N 1
ATOM 608 C CA . ARG A 1 77 ? 1.232 1.861 -14.225 1.00 94.00 77 ARG A CA 1
ATOM 609 C C . ARG A 1 77 ? 0.465 0.773 -14.973 1.00 94.00 77 ARG A C 1
ATOM 611 O O . ARG A 1 77 ? -0.710 0.961 -15.260 1.00 94.00 77 ARG A O 1
ATOM 618 N N . ARG A 1 78 ? 1.106 -0.369 -15.243 1.00 95.06 78 ARG A N 1
ATOM 619 C CA . ARG A 1 78 ? 0.453 -1.520 -15.885 1.00 95.06 78 ARG A CA 1
ATOM 620 C C . ARG A 1 78 ? -0.699 -2.058 -15.032 1.00 95.06 78 ARG A C 1
ATOM 622 O O . ARG A 1 78 ? -1.774 -2.300 -15.559 1.00 95.06 78 ARG A O 1
ATOM 629 N N . ILE A 1 79 ? -0.481 -2.212 -13.726 1.00 94.94 79 ILE A N 1
ATOM 630 C CA . ILE A 1 79 ? -1.502 -2.675 -12.775 1.00 94.94 79 ILE A CA 1
ATOM 631 C C . ILE A 1 79 ? -2.679 -1.697 -12.731 1.00 94.94 79 ILE A C 1
ATOM 633 O O . ILE A 1 79 ? -3.813 -2.137 -12.828 1.00 94.94 79 ILE A O 1
ATOM 637 N N . ALA A 1 80 ? -2.413 -0.390 -12.651 1.00 94.88 80 ALA A N 1
ATOM 638 C CA . ALA A 1 80 ? -3.442 0.651 -12.685 1.00 94.88 80 ALA A CA 1
ATOM 639 C C . ALA A 1 80 ? -4.299 0.583 -13.963 1.00 94.88 80 ALA A C 1
ATOM 641 O O . ALA A 1 80 ? -5.525 0.631 -13.894 1.00 94.88 80 ALA A O 1
ATOM 642 N N . ALA A 1 81 ? -3.659 0.406 -15.125 1.00 94.81 81 ALA A N 1
ATOM 643 C CA . ALA A 1 81 ? -4.364 0.231 -16.393 1.00 94.81 81 ALA A CA 1
ATOM 644 C C . ALA A 1 81 ? -5.180 -1.075 -16.434 1.00 94.81 81 ALA A C 1
ATOM 646 O O . ALA A 1 81 ? -6.299 -1.074 -16.932 1.00 94.81 81 ALA A O 1
ATOM 647 N N . GLY A 1 82 ? -4.642 -2.169 -15.883 1.00 93.31 82 GLY A N 1
ATOM 648 C CA . GLY A 1 82 ? -5.314 -3.472 -15.823 1.00 93.31 82 GLY A CA 1
ATOM 649 C C . GLY A 1 82 ? -6.506 -3.513 -14.864 1.00 93.31 82 GLY A C 1
ATOM 650 O O . GLY A 1 82 ? -7.488 -4.190 -15.148 1.00 93.31 82 GLY A O 1
ATOM 651 N N . SER A 1 83 ? -6.450 -2.755 -13.766 1.00 92.56 83 SER A N 1
ATOM 652 C CA . SER A 1 83 ? -7.528 -2.689 -12.776 1.00 92.56 83 SER A CA 1
ATOM 653 C C . SER A 1 83 ? -8.544 -1.577 -13.042 1.00 92.56 83 SER A C 1
ATOM 655 O O . SER A 1 83 ? -9.533 -1.479 -12.319 1.00 92.56 83 SER A O 1
ATOM 657 N N . GLY A 1 84 ? -8.303 -0.715 -14.039 1.00 92.81 84 GLY A N 1
ATOM 658 C CA . GLY A 1 84 ? -9.147 0.448 -14.323 1.00 92.81 84 GLY A CA 1
ATOM 659 C C . GLY A 1 84 ? -9.125 1.505 -13.212 1.00 92.81 84 GLY A C 1
ATOM 660 O O . GLY A 1 84 ? -10.078 2.269 -13.068 1.00 92.81 84 GLY A O 1
ATOM 661 N N . ARG A 1 85 ? -8.062 1.542 -12.397 1.00 93.12 85 ARG A N 1
ATOM 662 C CA . ARG A 1 85 ? -7.930 2.451 -11.247 1.00 93.12 85 ARG A CA 1
ATOM 663 C C . ARG A 1 85 ? -6.789 3.447 -11.443 1.00 93.12 85 ARG A C 1
ATOM 665 O O . ARG A 1 85 ? -5.808 3.149 -12.124 1.00 93.12 85 ARG A O 1
ATOM 672 N N . PRO A 1 86 ? -6.855 4.635 -10.821 1.00 93.94 86 PRO A N 1
ATOM 673 C CA . PRO A 1 86 ? -5.764 5.595 -10.890 1.00 93.94 86 PRO A CA 1
ATOM 674 C C . PRO A 1 86 ? -4.511 5.072 -10.175 1.00 93.94 86 PRO A C 1
ATOM 676 O O . PRO A 1 86 ? -4.571 4.432 -9.124 1.00 93.94 86 PRO A O 1
ATOM 679 N N . ILE A 1 87 ? -3.336 5.436 -10.694 1.00 92.56 87 ILE A N 1
ATOM 680 C CA . ILE A 1 87 ? -2.040 5.050 -10.106 1.00 92.56 87 ILE A CA 1
ATOM 681 C C . ILE A 1 87 ? -1.880 5.487 -8.642 1.00 92.56 87 ILE A C 1
ATOM 683 O O . ILE A 1 87 ? -1.160 4.852 -7.872 1.00 92.56 87 ILE A O 1
ATOM 687 N N . VAL A 1 88 ? -2.553 6.567 -8.244 1.00 93.19 88 VAL A N 1
ATOM 688 C CA . VAL A 1 88 ? -2.528 7.084 -6.871 1.00 93.19 88 VAL A CA 1
ATOM 689 C C . VAL A 1 88 ? -3.131 6.076 -5.895 1.00 93.19 88 VAL A C 1
ATOM 691 O O . VAL A 1 88 ? -2.570 5.861 -4.821 1.00 93.19 88 VAL A O 1
ATOM 694 N N . GLU A 1 89 ? -4.218 5.411 -6.281 1.00 90.50 89 GLU A N 1
ATOM 695 C CA . GLU A 1 89 ? -4.857 4.389 -5.451 1.00 90.50 89 GLU A CA 1
ATOM 696 C C . GLU A 1 89 ? -4.008 3.131 -5.349 1.00 90.50 89 GLU A C 1
ATOM 698 O O . GLU A 1 89 ? -3.811 2.618 -4.252 1.00 90.50 89 GLU A O 1
ATOM 703 N N . VAL A 1 90 ? -3.403 2.697 -6.459 1.00 90.81 90 VAL A N 1
ATOM 704 C CA . VAL A 1 90 ? -2.449 1.578 -6.449 1.00 90.81 90 VAL A CA 1
ATOM 705 C C . VAL A 1 90 ? -1.283 1.876 -5.499 1.00 90.81 90 VAL A C 1
ATOM 707 O O . VAL A 1 90 ? -0.901 1.032 -4.693 1.00 90.81 90 VAL A O 1
ATOM 710 N N . ASN A 1 91 ? -0.749 3.101 -5.523 1.00 91.38 91 ASN A N 1
ATOM 711 C CA . ASN A 1 91 ? 0.308 3.514 -4.597 1.00 91.38 91 ASN A CA 1
ATOM 712 C C . ASN A 1 91 ? -0.164 3.556 -3.135 1.00 91.38 91 ASN A C 1
ATOM 714 O O . ASN A 1 91 ? 0.616 3.222 -2.243 1.00 91.38 91 ASN A O 1
ATOM 718 N N . ARG A 1 92 ? -1.405 3.987 -2.871 1.00 90.19 92 ARG A N 1
ATOM 719 C CA . ARG A 1 92 ? -1.985 3.996 -1.519 1.00 90.19 92 ARG A CA 1
ATOM 720 C C . ARG A 1 92 ? -2.131 2.573 -0.984 1.00 90.19 92 ARG A C 1
ATOM 722 O O . ARG A 1 92 ? -1.677 2.314 0.125 1.00 90.19 92 ARG A O 1
ATOM 729 N N . MET A 1 93 ? -2.660 1.662 -1.796 1.00 87.88 93 MET A N 1
ATOM 730 C CA . MET A 1 93 ? -2.821 0.256 -1.431 1.00 87.88 93 MET A CA 1
ATOM 731 C C . MET A 1 93 ? -1.475 -0.401 -1.110 1.00 87.88 93 MET A C 1
ATOM 733 O O . MET A 1 93 ? -1.322 -1.014 -0.060 1.00 87.88 93 MET A O 1
ATOM 737 N N . ILE A 1 94 ? -0.453 -0.183 -1.945 1.00 89.12 94 ILE A N 1
ATOM 738 C CA . ILE A 1 94 ? 0.893 -0.727 -1.699 1.00 89.12 94 ILE A CA 1
ATOM 739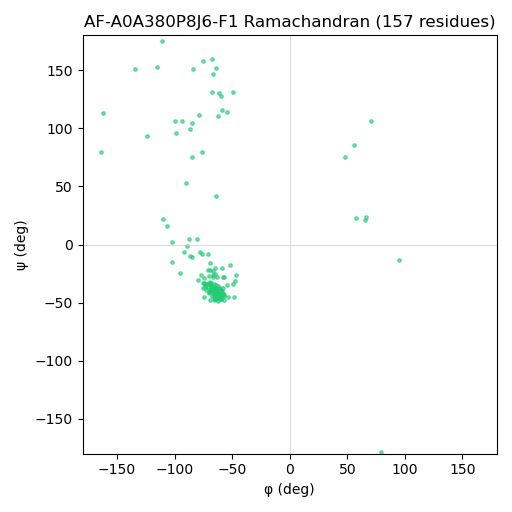 C C . ILE A 1 94 ? 1.479 -0.200 -0.382 1.00 89.12 94 ILE A C 1
ATOM 741 O O . ILE A 1 94 ? 2.151 -0.939 0.335 1.00 89.12 94 ILE A O 1
ATOM 745 N N . LYS A 1 95 ? 1.228 1.068 -0.031 1.00 88.69 95 LYS A N 1
ATOM 746 C CA . LYS A 1 95 ? 1.655 1.619 1.265 1.00 88.69 95 LYS A CA 1
ATOM 747 C C . LYS A 1 95 ? 0.946 0.938 2.435 1.00 88.69 95 LYS A C 1
ATOM 749 O O . LYS A 1 95 ? 1.631 0.535 3.367 1.00 88.69 95 LYS A O 1
ATOM 754 N N . GLN A 1 96 ? -0.377 0.780 2.361 1.00 85.38 96 GLN A N 1
ATOM 755 C CA . GLN A 1 96 ? -1.175 0.100 3.391 1.00 85.38 96 GLN A CA 1
ATOM 756 C C . GLN A 1 96 ? -0.712 -1.349 3.581 1.00 85.38 96 GLN A C 1
ATOM 758 O O . GLN A 1 96 ? -0.479 -1.792 4.703 1.00 85.38 96 GLN A O 1
ATOM 763 N N . PHE A 1 97 ? -0.474 -2.055 2.476 1.00 87.25 97 PHE A N 1
ATOM 764 C CA . PHE A 1 97 ? 0.080 -3.399 2.499 1.00 87.25 97 PHE A CA 1
ATOM 765 C C . PHE A 1 97 ? 1.466 -3.440 3.164 1.00 87.25 97 PHE A C 1
ATOM 767 O O . PHE A 1 97 ? 1.705 -4.270 4.036 1.00 87.25 97 PHE A O 1
ATOM 774 N N . ASN A 1 98 ? 2.381 -2.532 2.804 1.00 86.50 98 ASN A N 1
ATOM 775 C CA . ASN A 1 98 ? 3.724 -2.490 3.391 1.00 86.50 98 ASN A CA 1
ATOM 776 C C . ASN A 1 98 ? 3.705 -2.172 4.892 1.00 86.50 98 ASN A C 1
ATOM 778 O O . ASN A 1 98 ? 4.531 -2.692 5.641 1.00 86.50 98 ASN A O 1
ATOM 782 N N . GLU A 1 99 ? 2.774 -1.331 5.337 1.00 84.38 99 GLU A N 1
ATOM 783 C CA . GLU A 1 99 ? 2.565 -1.031 6.752 1.00 84.38 99 GLU A CA 1
ATOM 784 C C . GLU A 1 99 ? 2.087 -2.270 7.517 1.00 84.38 99 GLU A C 1
ATOM 786 O O . GLU A 1 99 ? 2.679 -2.627 8.538 1.00 84.38 99 GLU A O 1
ATOM 791 N N . MET A 1 100 ? 1.110 -2.999 6.972 1.00 81.38 100 MET A N 1
ATOM 792 C CA . MET A 1 100 ? 0.652 -4.265 7.548 1.00 81.38 100 MET A CA 1
ATOM 793 C C . MET A 1 100 ? 1.737 -5.341 7.531 1.00 81.38 100 MET A C 1
ATOM 795 O O . MET A 1 100 ? 1.958 -5.995 8.548 1.00 81.38 100 MET A O 1
ATOM 799 N N . LYS A 1 101 ? 2.480 -5.479 6.427 1.00 82.88 101 LYS A N 1
ATOM 800 C CA . LYS A 1 101 ? 3.631 -6.388 6.318 1.00 82.88 101 LYS A CA 1
ATOM 801 C C . LYS A 1 101 ? 4.679 -6.074 7.381 1.00 82.88 101 LYS A C 1
ATOM 803 O O . LYS A 1 101 ? 5.214 -6.987 8.004 1.00 82.88 101 LYS A O 1
ATOM 808 N N . LYS A 1 102 ? 4.964 -4.789 7.616 1.00 82.56 102 LYS A N 1
ATOM 809 C CA . LYS A 1 102 ? 5.897 -4.344 8.657 1.00 82.56 102 LYS A CA 1
ATOM 810 C C . LYS A 1 102 ? 5.380 -4.700 10.048 1.00 82.56 102 LYS A C 1
ATOM 812 O O . LYS A 1 102 ? 6.148 -5.239 10.839 1.00 82.56 102 LYS A O 1
ATOM 817 N N . MET A 1 103 ? 4.101 -4.453 10.325 1.00 78.00 103 MET A N 1
ATOM 818 C CA . MET A 1 103 ? 3.481 -4.797 11.605 1.00 78.00 103 MET A CA 1
ATOM 819 C C . MET A 1 103 ? 3.498 -6.313 11.845 1.00 78.00 103 MET A C 1
ATOM 821 O O . MET A 1 103 ? 3.968 -6.757 12.890 1.00 78.00 103 MET A O 1
ATOM 825 N N . MET A 1 104 ? 3.079 -7.120 10.864 1.00 75.88 104 MET A N 1
ATOM 826 C CA . MET A 1 104 ? 3.144 -8.583 10.951 1.00 75.88 104 MET A CA 1
ATOM 827 C C . MET A 1 104 ? 4.583 -9.066 11.111 1.00 75.88 104 MET A C 1
ATOM 829 O O . MET A 1 104 ? 4.843 -9.918 11.951 1.00 75.88 104 MET A O 1
ATOM 833 N N . GLY A 1 105 ? 5.538 -8.485 10.383 1.00 76.56 105 GLY A N 1
ATOM 834 C CA . GLY A 1 105 ? 6.957 -8.785 10.551 1.00 76.56 105 GLY A CA 1
ATOM 835 C C . GLY A 1 105 ? 7.466 -8.477 11.962 1.00 76.56 105 GLY A C 1
ATOM 836 O O . GLY A 1 105 ? 8.234 -9.255 12.515 1.00 76.56 105 GLY A O 1
ATOM 837 N N . GLN A 1 106 ? 7.023 -7.381 12.583 1.00 71.06 106 GLN A N 1
ATOM 838 C CA . GLN A 1 106 ? 7.381 -7.042 13.966 1.00 71.06 106 GLN A CA 1
ATOM 839 C C . GLN A 1 106 ? 6.779 -8.023 14.983 1.00 71.06 106 GLN A C 1
ATOM 841 O O . GLN A 1 106 ? 7.473 -8.420 15.919 1.00 71.06 106 GLN A O 1
ATOM 846 N N . VAL A 1 107 ? 5.528 -8.442 14.773 1.00 69.25 107 VAL A N 1
ATOM 847 C CA . VAL A 1 107 ? 4.822 -9.410 15.628 1.00 69.25 107 VAL A CA 1
ATOM 848 C C . VAL A 1 107 ? 5.424 -10.814 15.495 1.00 69.25 107 VAL A C 1
ATOM 850 O O . VAL A 1 107 ? 5.730 -11.447 16.501 1.00 69.25 107 VAL A O 1
ATOM 853 N N . LEU A 1 108 ? 5.655 -11.285 14.266 1.00 66.81 108 LEU A N 1
ATOM 854 C CA . LEU A 1 108 ? 6.195 -12.619 13.974 1.00 66.81 108 LEU A CA 1
ATOM 855 C C . LEU A 1 108 ? 7.661 -12.764 14.392 1.00 66.81 108 LEU A C 1
ATOM 857 O O . LEU A 1 108 ? 8.070 -13.841 14.814 1.00 66.81 108 LEU A O 1
ATOM 861 N N . ASN A 1 109 ? 8.440 -11.681 14.328 1.00 62.91 109 ASN A N 1
ATOM 862 C CA . ASN A 1 109 ? 9.816 -11.668 14.827 1.00 62.91 109 ASN A CA 1
ATOM 863 C C . ASN A 1 109 ? 9.902 -11.488 16.354 1.00 62.91 109 ASN A C 1
ATOM 865 O O . ASN A 1 109 ? 11.007 -11.338 16.872 1.00 62.91 109 ASN A O 1
ATOM 869 N N . GLY A 1 110 ? 8.771 -11.457 17.076 1.00 57.53 110 GLY A N 1
ATOM 870 C CA . GLY A 1 110 ? 8.740 -11.330 18.537 1.00 57.53 110 GLY A CA 1
ATOM 871 C C . GLY A 1 110 ? 9.451 -10.080 19.063 1.00 57.53 110 GLY A C 1
ATOM 872 O O . GLY A 1 110 ? 9.914 -10.063 20.203 1.00 57.53 110 GLY A O 1
ATOM 873 N N . ASN A 1 111 ? 9.601 -9.041 18.234 1.00 54.06 111 ASN A N 1
ATOM 874 C CA . ASN A 1 111 ? 10.498 -7.934 18.533 1.00 54.06 111 ASN A CA 1
ATOM 875 C C . ASN A 1 111 ? 9.795 -6.893 19.412 1.00 54.06 111 ASN A C 1
ATOM 877 O O . ASN A 1 111 ? 9.421 -5.808 18.963 1.00 54.06 111 ASN A O 1
ATOM 881 N N . VAL A 1 112 ? 9.656 -7.241 20.691 1.00 55.09 112 VAL A N 1
ATOM 882 C CA . VAL A 1 112 ? 9.245 -6.367 21.802 1.00 55.09 112 VAL A CA 1
ATOM 883 C C . VAL A 1 112 ? 9.990 -5.023 21.817 1.00 55.09 112 VAL A C 1
ATOM 885 O O . VAL A 1 112 ? 9.414 -4.013 22.215 1.00 55.09 112 VAL A O 1
ATOM 888 N N . ASN A 1 113 ? 11.204 -4.954 21.256 1.00 56.97 113 ASN A N 1
ATOM 889 C CA . ASN A 1 113 ? 11.989 -3.720 21.174 1.00 56.97 113 ASN A CA 1
ATOM 890 C C . ASN A 1 113 ? 11.364 -2.659 20.246 1.00 56.97 113 ASN A C 1
ATOM 892 O O . ASN A 1 113 ? 11.572 -1.467 20.450 1.00 56.97 113 ASN A O 1
ATOM 896 N N . GLY A 1 114 ? 10.588 -3.055 19.227 1.00 59.06 114 GLY A N 1
ATOM 897 C CA . GLY A 1 114 ? 9.889 -2.108 18.346 1.00 59.06 114 GLY A CA 1
ATOM 898 C C . GLY A 1 114 ? 8.694 -1.443 19.032 1.00 59.06 114 GLY A C 1
ATOM 899 O O . GLY A 1 114 ? 8.422 -0.263 18.808 1.00 59.06 114 GLY A O 1
ATOM 900 N N . MET A 1 115 ? 8.023 -2.188 19.914 1.00 55.59 115 MET A N 1
ATOM 901 C CA . MET A 1 115 ? 6.940 -1.680 20.753 1.00 55.59 115 MET A CA 1
ATOM 902 C C . MET A 1 115 ? 7.483 -0.822 21.899 1.00 55.59 115 MET A C 1
ATOM 904 O O . MET A 1 115 ? 6.921 0.232 22.167 1.00 55.59 115 MET A O 1
ATOM 908 N N . GLU A 1 116 ? 8.622 -1.183 22.492 1.00 54.25 116 GLU A N 1
ATOM 909 C CA . GLU A 1 116 ? 9.319 -0.364 23.493 1.00 54.25 116 GLU A CA 1
ATOM 910 C C . GLU A 1 116 ? 9.815 0.969 22.912 1.00 54.25 116 GLU A C 1
ATOM 912 O O . GLU A 1 116 ? 9.692 2.016 23.543 1.00 54.25 116 GLU A O 1
ATOM 917 N N . GLN A 1 117 ? 10.281 0.974 21.661 1.00 61.94 117 GLN A N 1
ATOM 918 C CA . GLN A 1 117 ? 10.714 2.194 20.979 1.00 61.94 117 GLN A CA 1
ATOM 919 C C . GLN A 1 117 ? 9.530 3.076 20.550 1.00 61.94 117 GLN A C 1
ATOM 921 O O . GLN A 1 117 ? 9.630 4.300 20.594 1.00 61.94 117 GLN A O 1
ATOM 926 N N . MET A 1 118 ? 8.386 2.476 20.200 1.00 60.31 118 MET A N 1
ATOM 927 C CA . MET A 1 118 ? 7.142 3.204 19.926 1.00 60.31 118 MET A CA 1
ATOM 928 C C . MET A 1 118 ? 6.499 3.745 21.209 1.00 60.31 118 MET A C 1
ATOM 930 O O . MET A 1 118 ? 6.039 4.880 21.219 1.00 60.31 118 MET A O 1
ATOM 934 N N . MET A 1 119 ? 6.526 2.987 22.306 1.00 58.31 119 MET A N 1
ATOM 935 C CA . MET A 1 119 ? 6.015 3.397 23.619 1.00 58.31 119 MET A CA 1
ATOM 936 C C . MET A 1 119 ? 6.926 4.444 24.281 1.00 58.31 119 MET A C 1
ATOM 938 O O . MET A 1 119 ? 6.435 5.390 24.898 1.00 58.31 119 MET A O 1
ATOM 942 N N . GLY A 1 120 ? 8.241 4.342 24.061 1.00 62.31 120 GLY A N 1
ATOM 943 C CA . GLY A 1 120 ? 9.230 5.363 24.405 1.00 62.31 120 GLY A CA 1
ATOM 944 C C . GLY A 1 120 ? 9.108 6.633 23.554 1.00 62.31 120 GLY A C 1
ATOM 945 O O . GLY A 1 120 ? 9.314 7.730 24.068 1.00 62.31 120 GLY A O 1
ATOM 946 N N . ALA A 1 121 ? 8.706 6.518 22.283 1.00 62.12 121 ALA A N 1
ATOM 947 C CA . ALA A 1 121 ? 8.446 7.663 21.405 1.00 62.12 121 ALA A CA 1
ATOM 948 C C . ALA A 1 121 ? 7.067 8.316 21.636 1.00 62.12 121 ALA A C 1
ATOM 950 O O . ALA A 1 121 ? 6.937 9.525 21.461 1.00 62.12 121 ALA A O 1
ATOM 951 N N . MET A 1 122 ? 6.051 7.550 22.056 1.00 51.53 122 MET A N 1
ATOM 952 C CA . MET A 1 122 ? 4.711 8.047 22.412 1.00 51.53 122 MET A CA 1
ATOM 953 C C . MET A 1 122 ? 4.584 8.495 23.877 1.00 51.53 122 MET A C 1
ATOM 955 O O . MET A 1 122 ?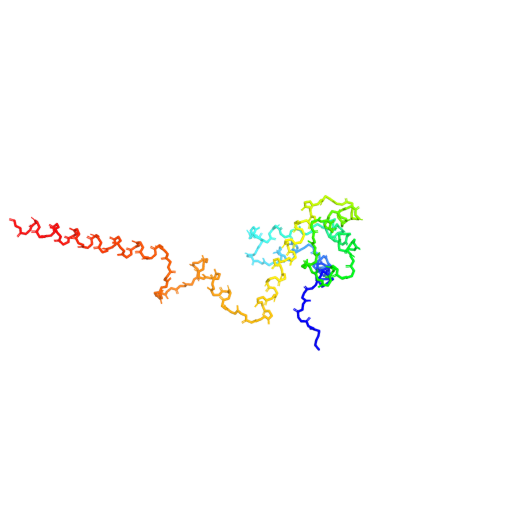 3.500 8.884 24.303 1.00 51.53 122 MET A O 1
ATOM 959 N N . GLY A 1 123 ? 5.675 8.492 24.651 1.00 55.84 123 GLY A N 1
ATOM 960 C CA . GLY A 1 123 ? 5.714 9.122 25.975 1.00 55.84 123 GLY A CA 1
ATOM 961 C C . GLY A 1 123 ? 4.803 8.481 27.026 1.00 55.84 123 GLY A C 1
ATOM 962 O O . GLY A 1 123 ? 4.478 9.133 28.015 1.00 55.84 123 GLY A O 1
ATOM 963 N N . MET A 1 124 ? 4.397 7.221 26.834 1.00 54.25 124 MET A N 1
ATOM 964 C CA . MET A 1 124 ? 3.474 6.507 27.728 1.00 54.25 124 MET A CA 1
ATOM 965 C C . MET A 1 124 ? 4.131 5.369 28.531 1.00 54.25 124 MET A C 1
ATOM 967 O O . MET A 1 124 ? 3.448 4.477 29.023 1.00 54.25 124 MET A O 1
ATOM 971 N N . GLY A 1 125 ? 5.454 5.408 28.706 1.00 44.28 125 GLY A N 1
ATOM 972 C CA . GLY A 1 125 ? 6.178 4.587 29.680 1.00 44.28 125 GLY A CA 1
ATOM 973 C C . GLY A 1 125 ? 6.495 5.409 30.929 1.00 44.28 125 GLY A C 1
ATOM 974 O O . GLY A 1 125 ? 7.338 6.302 30.887 1.00 44.28 125 GLY A O 1
ATOM 975 N N . GLY A 1 126 ? 5.777 5.152 32.021 1.00 45.62 126 GLY A N 1
ATOM 976 C CA . GLY A 1 126 ? 5.950 5.845 33.293 1.00 45.62 126 GLY A CA 1
ATOM 977 C C . GLY A 1 126 ? 7.317 5.625 33.950 1.00 45.62 126 GLY A C 1
ATOM 978 O O . GLY A 1 126 ? 7.923 4.571 33.820 1.00 45.62 126 GLY A O 1
ATOM 979 N N . GLY A 1 127 ? 7.734 6.628 34.726 1.00 44.22 127 GLY A N 1
ATOM 980 C CA . GLY A 1 127 ? 8.564 6.455 35.919 1.00 44.22 127 GLY A CA 1
ATOM 981 C C . GLY A 1 127 ? 10.025 6.047 35.714 1.00 44.22 127 GLY A C 1
ATOM 982 O O . GLY A 1 127 ? 10.340 4.880 35.549 1.00 44.22 127 GLY A O 1
ATOM 983 N N . ASN A 1 128 ? 10.921 7.016 35.925 1.00 46.94 128 ASN A N 1
ATOM 984 C CA . ASN A 1 128 ? 12.324 6.819 36.312 1.00 46.94 128 ASN A CA 1
ATOM 985 C C . ASN A 1 128 ? 13.181 5.929 35.395 1.00 46.94 128 ASN A C 1
ATOM 987 O O . ASN A 1 128 ? 13.463 4.775 35.693 1.00 46.94 128 ASN A O 1
ATOM 991 N N . GLY A 1 129 ? 13.749 6.534 34.355 1.00 38.66 129 GLY A N 1
ATOM 992 C CA . GLY A 1 129 ? 14.860 5.937 33.622 1.00 38.66 129 GLY A CA 1
ATOM 993 C C . GLY A 1 129 ? 15.591 6.983 32.800 1.00 38.66 129 GLY A C 1
ATOM 994 O O . GLY A 1 129 ? 15.036 7.564 31.874 1.00 38.66 129 GLY A O 1
ATOM 995 N N . ALA A 1 130 ? 16.837 7.264 33.162 1.00 51.97 130 ALA A N 1
ATOM 996 C CA . ALA A 1 130 ? 17.729 8.118 32.399 1.00 51.97 130 ALA A CA 1
ATOM 997 C C . ALA A 1 130 ? 17.851 7.609 30.948 1.00 51.97 130 ALA A C 1
ATOM 999 O O . ALA A 1 130 ? 18.393 6.533 30.724 1.00 51.97 130 ALA A O 1
ATOM 1000 N N . GLY A 1 131 ? 17.374 8.375 29.960 1.00 38.81 131 GLY A N 1
ATOM 1001 C CA . GLY A 1 131 ? 17.353 7.883 28.578 1.00 38.81 131 GLY A CA 1
ATOM 1002 C C . GLY A 1 131 ? 17.156 8.946 27.499 1.00 38.81 131 GLY A C 1
ATOM 1003 O O . GLY A 1 131 ? 16.072 9.112 26.967 1.00 38.81 131 GLY A O 1
ATOM 1004 N N . GLY A 1 132 ? 18.234 9.662 27.170 1.00 46.22 132 GLY A N 1
ATOM 1005 C CA . GLY A 1 132 ? 18.619 9.980 25.786 1.00 46.22 132 GLY A CA 1
ATOM 1006 C C . GLY A 1 132 ? 17.585 10.526 24.790 1.00 46.22 132 GLY A C 1
ATOM 1007 O O . GLY A 1 132 ? 17.277 9.864 23.810 1.00 46.22 132 GLY A O 1
ATOM 1008 N N . GLY A 1 133 ? 17.210 11.799 24.918 1.00 41.97 133 GLY A N 1
ATOM 1009 C CA . GLY A 1 133 ? 16.697 12.610 23.805 1.00 41.97 133 GLY A CA 1
ATOM 1010 C C . GLY A 1 133 ? 17.361 13.988 23.807 1.00 41.97 133 GLY A C 1
ATOM 1011 O O . GLY A 1 133 ? 17.744 14.480 24.873 1.00 41.97 133 GLY A O 1
ATOM 1012 N N . LEU A 1 134 ? 17.511 14.632 22.640 1.00 48.50 134 LEU A N 1
ATOM 1013 C CA . LEU A 1 134 ? 18.083 15.989 22.486 1.00 48.50 134 LEU A CA 1
ATOM 1014 C C . LEU A 1 134 ? 17.481 16.998 23.493 1.00 48.50 134 LEU A C 1
ATOM 1016 O O . LEU A 1 134 ? 18.166 17.891 23.993 1.00 48.50 134 LEU A O 1
ATOM 1020 N N . GLN A 1 135 ? 16.218 16.781 23.858 1.00 50.28 135 GLN A N 1
ATOM 1021 C CA . GLN A 1 135 ? 15.445 17.570 24.811 1.00 50.28 135 GLN A CA 1
ATOM 1022 C C . GLN A 1 135 ? 15.904 17.401 26.274 1.00 50.28 135 GLN A C 1
ATOM 1024 O O . GLN A 1 135 ? 15.989 18.385 27.008 1.00 50.28 135 GLN A O 1
ATOM 1029 N N . GLY A 1 136 ? 16.312 16.196 26.692 1.00 54.91 136 GLY A N 1
ATOM 1030 C CA . GLY A 1 136 ? 16.847 15.935 28.038 1.00 54.91 136 GLY A CA 1
ATOM 1031 C C . GLY A 1 136 ? 18.251 16.513 28.250 1.00 54.91 136 GLY A C 1
ATOM 1032 O O . GLY A 1 136 ? 18.575 17.014 29.330 1.00 54.91 136 GLY A O 1
ATOM 1033 N N . LYS A 1 137 ? 19.082 16.530 27.196 1.00 54.25 137 LYS A N 1
ATOM 1034 C CA . LYS A 1 137 ? 20.391 17.209 27.230 1.00 54.25 137 LYS A CA 1
ATOM 1035 C C . LYS A 1 137 ? 20.224 18.726 27.360 1.00 54.25 137 LYS A C 1
ATOM 1037 O O . LYS A 1 137 ? 20.941 19.345 28.144 1.00 54.25 137 LYS A O 1
ATOM 1042 N N . MET A 1 138 ? 19.247 19.313 26.665 1.00 56.00 138 MET A N 1
ATOM 1043 C CA . MET A 1 138 ? 18.957 20.747 26.756 1.00 56.00 138 MET A CA 1
ATOM 1044 C C . MET A 1 138 ? 18.378 21.135 28.126 1.00 56.00 138 MET A C 1
ATOM 1046 O O . MET A 1 138 ? 18.807 22.134 28.703 1.00 56.00 138 MET A O 1
ATOM 1050 N N . ALA A 1 139 ? 17.506 20.299 28.702 1.00 59.47 139 ALA A N 1
ATOM 1051 C CA . ALA A 1 139 ? 16.982 20.478 30.058 1.00 59.47 139 ALA A CA 1
ATOM 1052 C C . ALA A 1 139 ? 18.095 20.441 31.123 1.00 59.47 139 ALA A C 1
ATOM 1054 O O . ALA A 1 139 ? 18.167 21.330 31.973 1.00 59.47 139 ALA A O 1
ATOM 1055 N N . ASN A 1 140 ? 19.030 19.487 31.031 1.00 65.81 140 ASN A N 1
ATOM 1056 C CA . ASN A 1 140 ? 20.180 19.422 31.939 1.00 65.81 140 ASN A CA 1
ATOM 1057 C C . ASN A 1 140 ? 21.112 20.640 31.807 1.00 65.81 140 ASN A C 1
ATOM 1059 O O . ASN A 1 140 ? 21.602 21.158 32.814 1.00 65.81 140 ASN A O 1
ATOM 1063 N N . VAL A 1 141 ? 21.346 21.141 30.588 1.00 75.00 141 VAL A N 1
ATOM 1064 C CA . VAL A 1 141 ? 22.162 22.349 30.362 1.00 75.00 141 VAL A CA 1
ATOM 1065 C C . VAL A 1 141 ? 21.473 23.598 30.921 1.00 75.00 141 VAL A C 1
ATOM 1067 O O . VAL A 1 141 ? 22.119 24.385 31.621 1.00 75.00 141 VAL A O 1
ATOM 1070 N N . ALA A 1 142 ? 20.167 23.754 30.688 1.00 76.50 142 ALA A N 1
ATOM 1071 C CA . ALA A 1 142 ? 19.377 24.864 31.217 1.00 76.50 142 ALA A CA 1
ATOM 1072 C C . ALA A 1 142 ? 19.363 24.866 32.755 1.00 76.50 142 ALA A C 1
ATOM 1074 O O . ALA A 1 142 ? 19.626 25.895 33.384 1.00 76.50 142 ALA A O 1
ATOM 1075 N N . MET A 1 143 ? 19.171 23.698 33.375 1.00 75.69 143 MET A N 1
ATOM 1076 C CA . MET A 1 143 ? 19.153 23.556 34.832 1.00 75.69 143 MET A CA 1
ATOM 1077 C C . MET A 1 143 ? 20.527 23.872 35.453 1.00 75.69 143 MET A C 1
ATOM 1079 O O . MET A 1 143 ? 20.619 24.587 36.455 1.00 75.69 143 MET A O 1
ATOM 1083 N N . LYS A 1 144 ? 21.628 23.451 34.809 1.00 80.31 144 LYS A N 1
ATOM 1084 C CA . LYS A 1 144 ? 23.001 23.751 35.261 1.00 80.31 144 LYS A CA 1
ATOM 1085 C C . LYS A 1 144 ? 23.341 25.244 35.140 1.00 80.31 144 LYS A C 1
ATOM 1087 O O . LYS A 1 144 ? 24.037 25.787 36.004 1.00 80.31 144 LYS A O 1
ATOM 1092 N N . GLN A 1 145 ? 22.836 25.933 34.112 1.00 79.12 145 GLN A N 1
ATOM 1093 C CA . GLN A 1 145 ? 22.970 27.391 33.981 1.00 79.12 145 GLN A CA 1
ATOM 1094 C C . GLN A 1 145 ? 22.140 28.145 35.027 1.00 79.12 145 GLN A C 1
ATOM 1096 O O . GLN A 1 145 ? 22.629 29.114 35.619 1.00 79.12 145 GLN A O 1
ATOM 1101 N N . MET A 1 146 ? 20.925 27.676 35.314 1.00 79.00 146 MET A N 1
ATOM 1102 C CA . MET A 1 146 ? 20.057 28.267 36.330 1.00 79.00 146 MET A CA 1
ATOM 1103 C C . MET A 1 146 ? 20.667 28.143 37.732 1.00 79.00 146 MET A C 1
ATOM 1105 O O . MET A 1 146 ? 20.793 29.149 38.430 1.00 79.00 146 MET A O 1
ATOM 1109 N N . ALA A 1 147 ? 21.168 26.962 38.110 1.00 81.31 147 ALA A N 1
ATOM 1110 C CA . ALA A 1 147 ? 21.830 26.743 39.399 1.00 81.31 147 ALA A CA 1
ATOM 1111 C C . ALA A 1 147 ? 23.051 27.664 39.602 1.00 81.31 147 ALA A C 1
ATOM 1113 O O . ALA A 1 147 ? 23.274 28.195 40.695 1.00 81.31 147 ALA A O 1
ATOM 1114 N N . ARG A 1 148 ? 23.824 27.920 38.536 1.00 83.81 148 ARG A N 1
ATOM 1115 C CA . ARG A 1 148 ? 24.945 28.877 38.560 1.00 83.81 148 ARG A CA 1
ATOM 1116 C C . ARG A 1 148 ? 24.471 30.320 38.752 1.00 83.81 148 ARG A C 1
ATOM 1118 O O . ARG A 1 148 ? 25.080 31.046 39.538 1.00 83.81 148 ARG A O 1
ATOM 1125 N N . ARG A 1 149 ? 23.382 30.735 38.091 1.00 79.31 149 ARG A N 1
ATOM 1126 C CA . ARG A 1 149 ? 22.782 32.072 38.276 1.00 79.31 149 ARG A CA 1
ATOM 1127 C C . ARG A 1 149 ? 22.234 32.260 39.687 1.00 79.31 149 ARG A C 1
ATOM 1129 O O . ARG A 1 1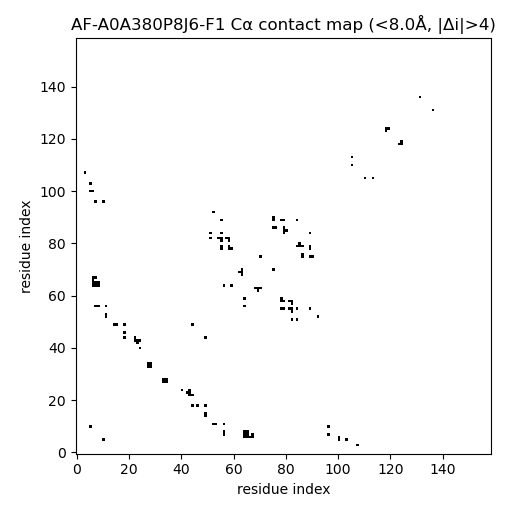49 ? 22.520 33.281 40.306 1.00 79.31 149 ARG A O 1
ATOM 1136 N N . VAL A 1 150 ? 21.538 31.260 40.226 1.00 79.69 150 VAL A N 1
ATOM 1137 C CA . VAL A 1 150 ? 21.007 31.294 41.597 1.00 79.69 150 VAL A CA 1
ATOM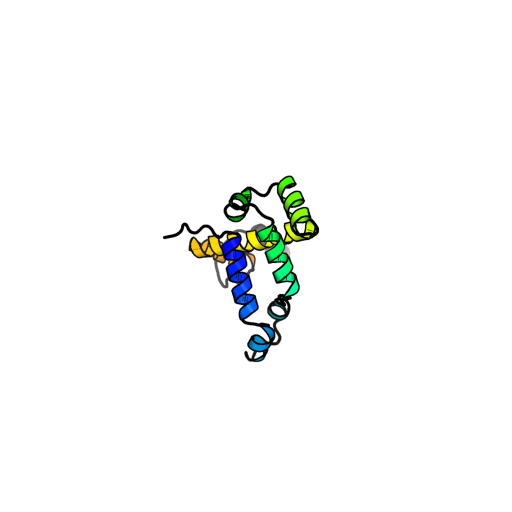 1138 C C . VAL A 1 150 ? 22.143 31.411 42.617 1.00 79.69 150 VAL A C 1
ATOM 1140 O O . VAL A 1 150 ? 22.089 32.287 43.479 1.00 79.69 150 VAL A O 1
ATOM 1143 N N . LYS A 1 151 ? 23.227 30.629 42.482 1.00 79.38 151 LYS A N 1
ATOM 1144 C CA . LYS A 1 151 ? 24.417 30.775 43.347 1.00 79.38 151 LYS A CA 1
ATOM 1145 C C . LYS A 1 151 ? 25.064 32.161 43.230 1.00 79.38 151 LYS A C 1
ATOM 1147 O O . LYS A 1 151 ? 25.448 32.735 44.247 1.00 79.38 151 LYS A O 1
ATOM 1152 N N . LYS A 1 152 ? 25.160 32.723 42.019 1.00 76.19 152 LYS A N 1
ATOM 1153 C CA . LYS A 1 152 ? 25.748 34.056 41.791 1.00 76.19 152 LYS A CA 1
ATOM 1154 C C . LYS A 1 152 ? 24.892 35.173 42.401 1.00 76.19 152 LYS A C 1
ATOM 1156 O O . LYS A 1 152 ? 25.446 36.071 43.028 1.00 76.19 152 LYS A O 1
ATOM 1161 N N . ASN A 1 153 ? 23.566 35.082 42.295 1.00 73.81 153 ASN A N 1
ATOM 1162 C CA . ASN A 1 153 ? 22.647 36.027 42.935 1.00 73.81 153 ASN A CA 1
ATOM 1163 C C . ASN A 1 153 ? 22.647 35.887 44.461 1.00 73.81 153 ASN A C 1
ATOM 1165 O O . ASN A 1 153 ? 22.649 36.900 45.150 1.00 73.81 153 ASN A O 1
ATOM 1169 N N . LYS A 1 154 ? 22.727 34.665 45.004 1.00 72.62 154 LYS A N 1
ATOM 1170 C CA . LYS A 1 154 ? 22.827 34.457 46.457 1.00 72.62 154 LYS A CA 1
ATOM 1171 C C . LYS A 1 154 ? 24.115 35.067 47.031 1.00 72.62 154 LYS A C 1
ATOM 1173 O O . LYS A 1 154 ? 24.050 35.735 48.051 1.00 72.62 154 LYS A O 1
ATOM 1178 N N . LYS A 1 155 ? 25.250 34.937 46.327 1.00 69.50 155 LYS A N 1
ATOM 1179 C CA . LYS A 1 155 ? 26.539 35.546 46.720 1.00 69.50 155 LYS A CA 1
ATOM 1180 C C . LYS A 1 155 ? 26.568 37.077 46.581 1.00 69.50 155 LYS A C 1
ATOM 1182 O O . LYS A 1 155 ? 27.313 37.730 47.298 1.00 69.50 155 LYS A O 1
ATOM 1187 N N . LYS A 1 156 ? 25.772 37.652 45.669 1.00 66.25 156 LYS A N 1
ATOM 1188 C CA . LYS A 1 156 ? 25.590 39.112 45.548 1.00 66.25 156 LYS A CA 1
ATOM 1189 C C . LYS A 1 156 ? 24.673 39.702 46.621 1.00 66.25 156 LYS A C 1
ATOM 1191 O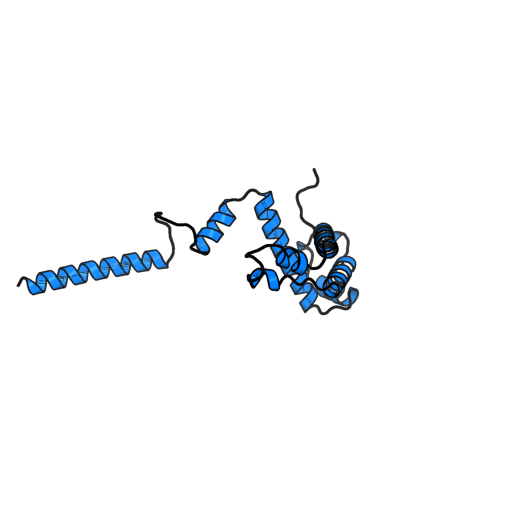 O . LYS A 1 156 ? 24.804 40.876 46.905 1.00 66.25 156 LYS A O 1
ATOM 1196 N N . ARG A 1 157 ? 23.745 38.913 47.173 1.00 62.50 157 ARG A N 1
ATOM 1197 C CA . ARG A 1 157 ? 22.840 39.341 48.257 1.00 62.50 157 ARG A CA 1
ATOM 1198 C C . ARG A 1 157 ? 23.446 39.164 49.653 1.00 62.50 157 ARG A C 1
ATOM 1200 O O . ARG A 1 157 ? 22.844 39.607 50.618 1.00 62.50 157 ARG A O 1
ATOM 1207 N N . SER A 1 158 ? 24.590 38.482 49.761 1.00 59.34 158 SER A N 1
ATOM 1208 C CA . SER A 1 158 ? 25.329 38.270 51.015 1.00 59.34 158 SER A CA 1
ATOM 1209 C C . SER A 1 158 ? 26.611 39.116 51.115 1.00 59.34 158 SER A C 1
ATOM 1211 O O . SER A 1 158 ? 27.506 38.766 51.880 1.00 59.34 158 SER A O 1
ATOM 1213 N N . LYS A 1 159 ? 26.740 40.147 50.278 1.00 53.34 159 LYS A N 1
ATOM 1214 C CA . LYS A 1 159 ? 27.741 41.217 50.339 1.00 53.34 159 LYS A CA 1
ATOM 1215 C C . LYS A 1 159 ? 26.979 42.530 50.372 1.00 53.34 159 LYS A C 1
ATOM 1217 O O . LYS A 1 159 ? 27.494 43.454 51.024 1.00 53.34 159 LYS A O 1
#

Solvent-accessible surface area (backbone atoms only — not comparable to full-atom values): 9482 Å² total; per-residue (Å²): 131,83,76,93,68,82,28,53,61,58,51,50,56,52,50,51,52,52,59,71,70,45,70,57,64,64,61,38,66,70,39,88,90,53,68,78,44,68,82,64,69,69,69,70,79,53,71,66,58,53,52,51,50,50,39,40,60,68,40,46,53,72,70,47,35,68,34,70,89,69,66,42,74,69,54,44,51,53,23,16,64,64,39,76,44,59,53,67,56,54,53,50,50,54,49,54,49,50,51,51,43,50,51,50,49,40,60,76,64,65,43,62,66,61,55,51,52,49,36,61,71,68,71,73,68,79,80,90,76,96,74,93,46,79,65,57,57,50,50,54,52,52,52,56,53,48,54,51,49,52,52,53,52,53,58,62,73,74,108

Organism: Weissella viridescens (NCBI:txid1629)

Sequence (159 aa):
MKSSTFDFNDFLDQMQQVQNMGPMEDLIKMIPGMANNPALKNVQIDPKDMEHLKAIVYSMTKAERENPDLLSPSRRRRIAAGSGRPIVEVNRMIKQFNEMKKMMGQVLNGNVNGMEQMMGAMGMGGGNGAGGGLQGKMANVAMKQMARRVKKNKKKRSK

Nearest PDB structures (foldseek):
  4xco-assembly2_C  TM=7.774E-01  e=1.250E-05  Methanocaldococcus jannaschii
  5gah-assembly1_i  TM=7.522E-01  e=1.489E-05  Escherichia coli
  5nco-assembly1_i  TM=7.474E-01  e=1.992E-05  Escherichia coli
  5gad-assembly1_i  TM=7.234E-01  e=2.514E-05  Escherichia coli
  7epk-assembly1_A  TM=7.467E-01  e=3.880E-04  Aeropyrum pernix K1